Protein AF-A0A936VNM4-F1 (afdb_monomer)

Foldseek 3Di:
DDDDDPPDDPQQVLLVLLVVDDAQFKKAFDDDPDDDPRHRWIFGFHDDDRNKTWTQTPDDPVDGDIDIDGSVRIDGDDDD

Radius of gyration: 15.34 Å; Cα contacts (8 Å, |Δi|>4): 136; chains: 1; bounding box: 27×40×51 Å

Nearest PDB structures (foldseek):
  5ohq-assembly1_A  TM=8.265E-01  e=2.431E-03  Homo sapiens
  7ohq-assembly1_T  TM=8.574E-01  e=2.295E-02  Saccharomyces cerevisiae S288C
  3fb9-assembly1_A  TM=6.068E-01  e=3.834E-02  Streptococcus pneumoniae TIGR4
  8sdp-assembly1_B  TM=4.989E-01  e=2.626E-01  Homo sapiens
  8se8-assembly3_K  TM=4.930E-01  e=3.184E-01  Homo sapiens

Structure (mmCIF, N/CA/C/O backbone):
data_AF-A0A936VNM4-F1
#
_entry.id   AF-A0A936VNM4-F1
#
loop_
_atom_site.group_PDB
_atom_site.id
_atom_site.type_symbol
_atom_site.label_atom_id
_atom_site.label_alt_id
_atom_site.label_comp_id
_ato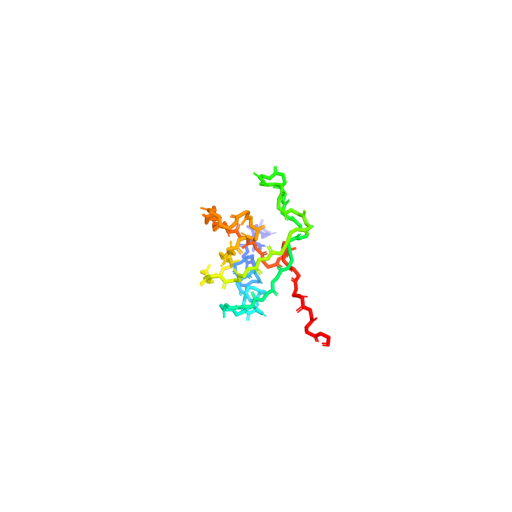m_site.label_asym_id
_atom_site.label_entity_id
_atom_site.label_seq_id
_atom_site.pdbx_PDB_ins_code
_atom_site.Cartn_x
_atom_site.Cartn_y
_atom_site.Cartn_z
_atom_site.occupancy
_atom_site.B_iso_or_equiv
_atom_site.auth_seq_id
_atom_site.auth_comp_id
_atom_site.auth_asym_id
_atom_site.auth_atom_id
_atom_site.pdbx_PDB_model_num
ATOM 1 N N . MET A 1 1 ? 5.549 26.558 35.850 1.00 52.78 1 MET A N 1
ATOM 2 C CA . MET A 1 1 ? 4.226 25.906 35.748 1.00 52.78 1 MET A CA 1
ATOM 3 C C . MET A 1 1 ? 3.454 26.790 34.784 1.00 52.78 1 MET A C 1
ATOM 5 O O . MET A 1 1 ? 3.324 27.959 35.101 1.00 52.78 1 MET A O 1
ATOM 9 N N . SER A 1 2 ? 3.126 26.447 33.546 1.00 46.97 2 SER A N 1
ATOM 10 C CA . SER A 1 2 ? 2.679 25.195 32.916 1.00 46.97 2 SER A CA 1
ATOM 11 C C . SER A 1 2 ? 2.838 25.406 31.386 1.00 46.97 2 SER A C 1
ATOM 13 O O . SER A 1 2 ? 3.113 26.522 30.967 1.00 46.97 2 SER A O 1
ATOM 15 N N . ASP A 1 3 ? 2.734 24.480 30.446 1.00 45.09 3 ASP A N 1
ATOM 16 C CA . ASP A 1 3 ? 2.195 23.136 30.416 1.00 45.09 3 ASP A CA 1
ATOM 17 C C . ASP A 1 3 ? 2.894 22.436 29.245 1.00 45.09 3 ASP A C 1
ATOM 19 O O . ASP A 1 3 ? 2.888 22.901 28.104 1.00 45.09 3 ASP A O 1
ATOM 23 N N . HIS A 1 4 ? 3.582 21.352 29.558 1.00 52.56 4 HIS A N 1
ATOM 24 C CA . HIS A 1 4 ? 4.458 20.632 28.656 1.00 52.56 4 HIS A CA 1
ATOM 25 C C . HIS A 1 4 ? 3.745 19.359 28.198 1.00 52.56 4 HIS A C 1
ATOM 27 O O . HIS A 1 4 ? 4.291 18.290 28.388 1.00 52.56 4 HIS A O 1
ATOM 33 N N . HIS A 1 5 ? 2.526 19.420 27.646 1.00 51.59 5 HIS A N 1
ATOM 34 C CA . HIS A 1 5 ? 1.874 18.241 27.052 1.00 51.59 5 HIS A CA 1
ATOM 35 C C . HIS A 1 5 ? 0.662 18.600 26.180 1.00 51.59 5 HIS A C 1
ATOM 37 O O . HIS A 1 5 ? -0.477 18.552 26.625 1.00 51.59 5 HIS A O 1
ATOM 43 N N . GLN A 1 6 ? 0.886 18.807 24.884 1.00 50.62 6 GLN A N 1
ATOM 44 C CA . GLN A 1 6 ? -0.089 18.377 23.873 1.00 50.62 6 GLN A CA 1
ATOM 45 C C . GLN A 1 6 ? 0.623 17.592 22.767 1.00 50.62 6 GLN A C 1
ATOM 47 O O . GLN A 1 6 ? 0.590 17.916 21.587 1.00 50.62 6 GLN A O 1
ATOM 52 N N . ARG A 1 7 ? 1.301 16.511 23.174 1.00 52.47 7 ARG A N 1
ATOM 53 C CA . ARG A 1 7 ? 1.617 15.382 22.295 1.00 52.47 7 ARG A CA 1
ATOM 54 C C . ARG A 1 7 ? 0.540 14.322 22.522 1.00 52.47 7 ARG A C 1
ATOM 56 O O . ARG A 1 7 ? 0.675 13.586 23.490 1.00 52.47 7 ARG A O 1
ATOM 63 N N . ARG A 1 8 ? -0.519 14.272 21.700 1.00 48.25 8 ARG A N 1
ATOM 64 C CA . ARG A 1 8 ? -1.402 13.094 21.468 1.00 48.25 8 ARG A CA 1
ATOM 65 C C . ARG A 1 8 ? -2.604 13.471 20.582 1.00 48.25 8 ARG A C 1
ATOM 67 O O . ARG A 1 8 ? -3.730 13.562 21.045 1.00 48.25 8 ARG A O 1
ATOM 74 N N . ALA A 1 9 ? -2.358 13.669 19.289 1.00 46.28 9 ALA A N 1
ATOM 75 C CA . ALA A 1 9 ? -3.410 13.654 18.257 1.00 46.28 9 ALA A CA 1
ATOM 76 C C . ALA A 1 9 ? -2.996 12.872 16.989 1.00 46.28 9 ALA A C 1
ATOM 78 O O . ALA A 1 9 ? -3.731 12.825 16.012 1.00 46.28 9 ALA A O 1
ATOM 79 N N . GLY A 1 10 ? -1.823 12.226 16.997 1.00 49.16 10 GLY A N 1
ATOM 80 C CA . GLY A 1 10 ? -1.252 11.575 15.811 1.00 49.16 10 GLY A CA 1
ATOM 81 C C . GLY A 1 10 ? -1.687 10.127 15.567 1.00 49.16 10 GLY A C 1
ATOM 82 O O . GLY A 1 10 ? -1.294 9.569 14.557 1.00 49.16 10 GLY A O 1
ATOM 83 N N . GLY A 1 11 ? -2.464 9.500 16.461 1.00 50.41 11 GLY A N 1
ATOM 84 C CA . GLY A 1 11 ? -2.830 8.077 16.334 1.00 50.41 11 GLY A CA 1
ATOM 85 C C . GLY A 1 11 ? -4.151 7.812 15.602 1.00 50.41 11 GLY A C 1
ATOM 86 O O . GLY A 1 11 ? -4.258 6.856 14.844 1.00 50.41 11 GLY A O 1
ATOM 87 N N . GLN A 1 12 ? -5.161 8.668 15.788 1.00 52.94 12 GLN A N 1
ATOM 88 C CA . GLN A 1 12 ? -6.486 8.473 15.175 1.00 52.94 12 GLN A CA 1
ATOM 89 C C . GLN A 1 12 ? -6.573 9.013 13.747 1.00 52.94 12 GLN A C 1
ATOM 91 O O . GLN A 1 12 ? -7.347 8.506 12.941 1.00 52.94 12 GLN A O 1
ATOM 96 N N . GLN A 1 13 ? -5.793 10.043 13.420 1.00 60.78 13 GLN A N 1
ATOM 97 C CA . GLN A 1 13 ? -5.854 10.697 12.115 1.00 60.78 13 GLN A CA 1
ATOM 98 C C . GLN A 1 13 ? -5.306 9.825 10.969 1.00 60.78 13 GLN A C 1
ATOM 100 O O . GLN A 1 13 ? -5.964 9.778 9.929 1.00 60.78 13 GLN A O 1
ATOM 105 N N . PRO A 1 14 ? -4.194 9.080 11.140 1.00 62.91 14 PRO A N 1
ATOM 106 C CA . PRO A 1 14 ? -3.708 8.153 10.118 1.00 62.91 14 PRO A CA 1
ATOM 107 C C . PRO A 1 14 ? -4.667 6.975 9.904 1.00 62.91 14 PRO A C 1
ATOM 109 O O . PRO A 1 14 ? -5.047 6.689 8.774 1.00 62.91 14 PRO A O 1
ATOM 112 N N . ALA A 1 15 ? -5.158 6.362 10.988 1.00 67.62 15 ALA A N 1
ATOM 113 C CA . ALA A 1 15 ? -6.113 5.252 10.911 1.00 67.62 15 ALA A CA 1
ATOM 114 C C . ALA A 1 15 ? -7.437 5.660 10.242 1.00 67.62 15 ALA A C 1
ATOM 116 O O . ALA A 1 15 ? -7.997 4.920 9.437 1.00 67.62 15 ALA A O 1
ATOM 117 N N . ARG A 1 16 ? -7.927 6.878 10.511 1.00 70.69 16 ARG A N 1
ATOM 118 C CA . ARG A 1 16 ? -9.142 7.396 9.869 1.00 70.69 16 ARG A CA 1
ATOM 119 C C . ARG A 1 16 ? -8.963 7.638 8.369 1.00 70.69 16 ARG A C 1
ATOM 121 O O . ARG A 1 16 ? -9.930 7.511 7.629 1.00 70.69 16 ARG A O 1
ATOM 128 N N . ARG A 1 17 ? -7.755 7.997 7.923 1.00 76.75 17 ARG A N 1
ATOM 129 C CA . ARG A 1 17 ? -7.446 8.140 6.493 1.00 76.75 17 ARG A CA 1
ATOM 130 C C . ARG A 1 17 ? -7.301 6.782 5.813 1.00 76.75 17 ARG A C 1
ATOM 132 O O . ARG A 1 17 ? -7.787 6.627 4.702 1.00 76.75 17 ARG A O 1
ATOM 139 N N . ALA A 1 18 ? -6.716 5.795 6.491 1.00 71.62 18 ALA A N 1
ATOM 140 C CA . ALA A 1 18 ? -6.631 4.432 5.972 1.00 71.62 18 ALA A CA 1
ATOM 141 C C . ALA A 1 18 ? -8.011 3.770 5.812 1.00 71.62 18 ALA A C 1
ATOM 143 O O . ALA A 1 18 ? -8.239 3.060 4.840 1.00 71.62 18 ALA A O 1
ATOM 144 N N . ALA A 1 19 ? -8.969 4.093 6.688 1.00 76.25 19 ALA A N 1
ATOM 145 C CA . ALA A 1 19 ? -10.362 3.653 6.569 1.00 76.25 19 ALA A CA 1
ATOM 146 C C . ALA A 1 19 ? -11.100 4.178 5.316 1.00 76.25 19 ALA A C 1
ATOM 148 O O . ALA A 1 19 ? -12.238 3.781 5.076 1.00 76.25 19 ALA A O 1
ATOM 149 N N . ALA A 1 20 ? -10.494 5.082 4.537 1.00 83.31 20 ALA A N 1
ATOM 150 C CA . ALA A 1 20 ? -11.042 5.532 3.257 1.00 83.31 20 ALA A CA 1
ATOM 151 C C . ALA A 1 20 ? -10.780 4.551 2.100 1.00 83.31 20 ALA A C 1
ATOM 153 O O . ALA A 1 20 ? -11.326 4.759 1.018 1.00 83.31 20 ALA A O 1
ATOM 154 N N . PHE A 1 21 ? -9.963 3.520 2.326 1.00 89.62 21 PHE A N 1
ATOM 155 C CA . PHE A 1 21 ? -9.639 2.482 1.353 1.00 89.62 21 PHE A CA 1
ATOM 156 C C . PHE A 1 21 ? -10.316 1.158 1.715 1.00 89.62 21 PHE A C 1
ATOM 158 O O . PHE A 1 21 ? -10.629 0.903 2.882 1.00 89.62 21 PHE A O 1
ATOM 165 N N . ALA A 1 22 ? -10.500 0.291 0.724 1.00 92.25 22 ALA A N 1
ATOM 166 C CA . ALA A 1 22 ? -11.028 -1.057 0.905 1.00 92.25 22 ALA A CA 1
ATOM 167 C C . ALA A 1 22 ? -10.101 -2.124 0.309 1.00 92.25 22 ALA A C 1
ATOM 169 O O . ALA A 1 22 ? -9.440 -1.906 -0.701 1.00 92.25 22 ALA A O 1
ATOM 170 N N . VAL A 1 23 ? -10.082 -3.320 0.904 1.00 93.25 23 VAL A N 1
ATOM 171 C CA . VAL A 1 23 ? -9.405 -4.482 0.302 1.00 93.25 23 VAL A CA 1
ATOM 172 C C . VAL A 1 23 ? -10.023 -4.787 -1.068 1.00 93.25 23 VAL A C 1
ATOM 174 O O . VAL A 1 23 ? -11.243 -4.827 -1.207 1.00 93.25 23 VAL A O 1
ATOM 177 N N . GLY A 1 24 ? -9.176 -4.999 -2.076 1.00 92.75 24 GLY A N 1
ATOM 178 C CA . GLY A 1 24 ? -9.558 -5.175 -3.481 1.00 92.75 24 GLY A CA 1
ATOM 179 C C . GLY A 1 24 ? -9.573 -3.882 -4.305 1.00 92.75 24 GLY A C 1
ATOM 180 O O . GLY A 1 24 ? -9.648 -3.949 -5.536 1.00 92.75 24 GLY A O 1
ATOM 181 N N . GLU A 1 25 ? -9.462 -2.720 -3.658 1.00 93.50 25 GLU A N 1
ATOM 182 C CA . GLU A 1 25 ? -9.459 -1.419 -4.323 1.00 93.50 25 GLU A CA 1
ATOM 183 C C . GLU A 1 25 ? -8.171 -1.176 -5.117 1.00 93.50 25 GLU A C 1
ATOM 185 O O . GLU A 1 25 ? -7.076 -1.530 -4.666 1.00 93.50 25 GLU A O 1
ATOM 190 N N . ARG A 1 26 ? -8.309 -0.564 -6.302 1.00 94.06 26 ARG A N 1
ATOM 191 C CA . ARG A 1 26 ? -7.179 -0.127 -7.131 1.00 94.06 26 ARG A CA 1
ATOM 192 C C . ARG A 1 26 ? -6.683 1.230 -6.663 1.00 94.06 26 ARG A C 1
ATOM 194 O O . ARG A 1 26 ? -7.452 2.180 -6.520 1.00 94.06 26 ARG A O 1
ATOM 201 N N . VAL A 1 27 ? -5.379 1.312 -6.450 1.00 92.75 27 VAL A N 1
ATOM 202 C CA . VAL A 1 27 ? -4.709 2.515 -5.966 1.00 92.75 27 VAL A CA 1
ATOM 203 C C . VAL A 1 27 ? -3.457 2.789 -6.780 1.00 92.75 27 VAL A C 1
ATOM 205 O O . VAL A 1 27 ? -2.815 1.869 -7.288 1.00 92.75 27 VAL A O 1
ATOM 208 N N . ARG A 1 28 ? -3.082 4.061 -6.862 1.00 92.44 28 ARG A N 1
ATOM 209 C CA . ARG A 1 28 ? -1.804 4.525 -7.390 1.00 92.44 28 ARG A CA 1
ATOM 210 C C . ARG A 1 28 ? -0.926 5.009 -6.249 1.00 92.44 28 ARG A C 1
ATOM 212 O O . ARG A 1 28 ? -1.393 5.692 -5.349 1.00 92.44 28 ARG A O 1
ATOM 219 N N . ILE A 1 29 ? 0.354 4.676 -6.301 1.00 90.12 29 ILE A N 1
ATOM 220 C CA . ILE A 1 29 ? 1.338 5.070 -5.293 1.00 90.12 29 ILE A CA 1
ATOM 221 C C . ILE A 1 29 ? 1.970 6.390 -5.748 1.00 90.12 29 ILE A C 1
ATOM 223 O O . ILE A 1 29 ? 2.562 6.434 -6.827 1.00 90.12 29 ILE A O 1
ATOM 227 N N . THR A 1 30 ? 1.845 7.472 -4.977 1.00 86.81 30 THR A N 1
ATOM 228 C CA . THR A 1 30 ? 2.287 8.820 -5.402 1.00 86.81 30 THR A CA 1
ATOM 229 C C . THR A 1 30 ? 3.252 9.508 -4.440 1.00 86.81 30 THR A C 1
ATOM 231 O O . THR A 1 30 ? 4.001 10.388 -4.868 1.00 86.81 30 THR A O 1
ATOM 234 N N . GLY A 1 31 ? 3.299 9.084 -3.173 1.00 77.31 31 GLY A N 1
ATOM 235 C CA . GLY A 1 31 ? 4.040 9.780 -2.114 1.00 77.31 31 GLY A CA 1
ATOM 236 C C . GLY A 1 31 ? 5.054 8.946 -1.333 1.00 77.31 31 GLY A C 1
ATOM 237 O O . GLY A 1 31 ? 5.577 9.448 -0.343 1.00 77.31 31 GLY A O 1
ATOM 238 N N . ALA A 1 32 ? 5.349 7.706 -1.738 1.00 76.12 32 ALA A N 1
ATOM 239 C CA . ALA A 1 32 ? 6.208 6.818 -0.955 1.00 76.12 32 ALA A CA 1
ATOM 240 C C . ALA A 1 32 ? 7.656 7.363 -0.901 1.00 76.12 32 ALA A C 1
ATOM 242 O O . ALA A 1 32 ? 8.312 7.478 -1.950 1.00 76.12 32 ALA A O 1
ATOM 243 N N . PRO A 1 33 ? 8.195 7.716 0.282 1.00 66.88 33 PRO A N 1
ATOM 244 C CA . PRO A 1 33 ? 9.518 8.300 0.403 1.00 66.88 33 PRO A CA 1
ATOM 245 C C . PRO A 1 33 ? 10.588 7.229 0.172 1.00 66.88 33 PRO A C 1
ATOM 247 O O . PRO A 1 33 ? 10.726 6.289 0.943 1.00 66.88 33 PRO A O 1
ATOM 250 N N . GLY A 1 34 ? 11.369 7.391 -0.898 1.00 59.47 34 GLY A N 1
ATOM 251 C CA . GLY A 1 34 ? 12.723 6.845 -1.073 1.00 59.47 34 GLY A CA 1
ATOM 252 C C . GLY A 1 34 ? 12.946 5.323 -1.121 1.00 59.47 34 GLY A C 1
ATOM 253 O O . GLY A 1 34 ? 14.009 4.922 -1.581 1.00 59.47 34 GLY A O 1
ATOM 254 N N . SER A 1 35 ? 12.026 4.459 -0.684 1.00 51.62 35 SER A N 1
ATOM 255 C CA . SER A 1 35 ? 12.422 3.088 -0.310 1.00 51.62 35 SER A CA 1
ATOM 256 C C . SER A 1 35 ? 12.145 1.980 -1.326 1.00 51.62 35 SER A C 1
ATOM 258 O O . SER A 1 35 ? 12.760 0.926 -1.202 1.00 51.62 35 SER A O 1
ATOM 260 N N . TYR A 1 36 ? 11.289 2.172 -2.339 1.00 63.31 36 TYR A N 1
ATOM 261 C CA . TYR A 1 36 ? 10.925 1.042 -3.215 1.00 63.31 36 TYR A CA 1
ATOM 262 C C . TYR A 1 36 ? 10.740 1.340 -4.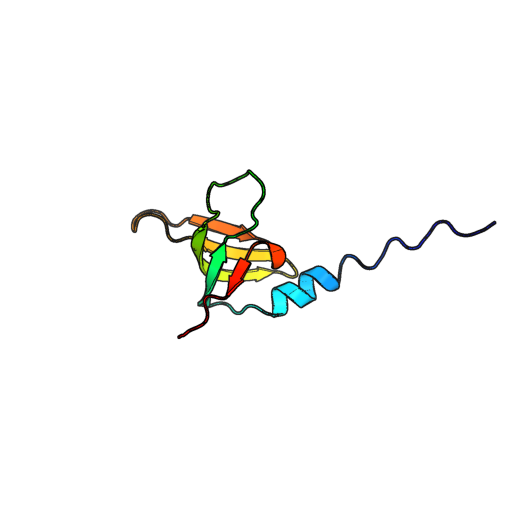711 1.00 63.31 36 TYR A C 1
ATOM 264 O O . TYR A 1 36 ? 10.512 0.420 -5.491 1.00 63.31 36 TYR A O 1
ATOM 272 N N . GLY A 1 37 ? 10.837 2.601 -5.149 1.00 77.62 37 GLY A N 1
ATOM 273 C CA . GLY A 1 37 ? 10.678 2.942 -6.573 1.00 77.62 37 GLY A CA 1
ATOM 274 C C . GLY A 1 37 ? 9.282 2.638 -7.140 1.00 77.62 37 GLY A C 1
ATOM 275 O O . GLY A 1 37 ? 9.133 2.437 -8.344 1.00 77.62 37 GLY A O 1
ATOM 276 N N . TYR A 1 38 ? 8.266 2.582 -6.274 1.00 83.69 38 TYR A N 1
ATOM 277 C CA . TYR A 1 38 ? 6.885 2.286 -6.659 1.00 83.69 38 TYR A CA 1
ATOM 278 C C . TYR A 1 38 ? 6.049 3.529 -6.966 1.00 83.69 38 TYR A C 1
ATOM 280 O O . TYR A 1 38 ? 4.922 3.387 -7.424 1.00 83.69 38 TYR A O 1
ATOM 288 N N . ASN A 1 39 ? 6.590 4.736 -6.772 1.00 86.81 39 ASN A N 1
ATOM 289 C CA . ASN A 1 39 ? 5.896 5.964 -7.159 1.00 86.81 39 ASN A CA 1
ATOM 290 C C . ASN A 1 39 ? 5.553 5.939 -8.656 1.00 86.81 39 ASN A C 1
ATOM 292 O O . ASN A 1 39 ? 6.394 5.612 -9.494 1.00 86.81 39 ASN A O 1
ATOM 296 N N . GLY A 1 40 ? 4.306 6.270 -8.975 1.00 86.19 40 GLY A N 1
ATOM 297 C CA . GLY A 1 40 ? 3.723 6.181 -10.311 1.00 86.19 40 GLY A CA 1
ATOM 298 C C . GLY A 1 40 ? 3.175 4.800 -10.680 1.00 86.19 40 GLY A C 1
ATOM 299 O O . GLY A 1 40 ? 2.559 4.676 -11.736 1.00 86.19 40 GLY A O 1
ATOM 300 N N . ARG A 1 41 ? 3.364 3.769 -9.846 1.00 89.00 41 ARG A N 1
ATOM 301 C CA . ARG A 1 41 ? 2.805 2.430 -10.086 1.00 89.00 41 ARG A CA 1
ATOM 302 C C . ARG A 1 41 ? 1.414 2.288 -9.487 1.00 89.00 41 ARG A C 1
ATOM 304 O O . ARG A 1 41 ? 1.070 2.963 -8.516 1.00 89.00 41 ARG A O 1
ATOM 311 N N . ALA A 1 42 ? 0.650 1.378 -10.075 1.00 90.88 42 ALA A N 1
ATOM 312 C CA . ALA A 1 42 ? -0.632 0.940 -9.556 1.00 90.88 42 ALA A CA 1
ATOM 313 C C . ALA A 1 42 ? -0.479 -0.339 -8.725 1.00 90.88 42 ALA A C 1
ATOM 315 O O . ALA A 1 42 ? 0.548 -1.029 -8.761 1.00 90.88 42 ALA A O 1
ATOM 316 N N . GLY A 1 43 ? -1.512 -0.631 -7.953 1.00 91.25 43 GLY A N 1
ATOM 317 C CA . GLY A 1 43 ? -1.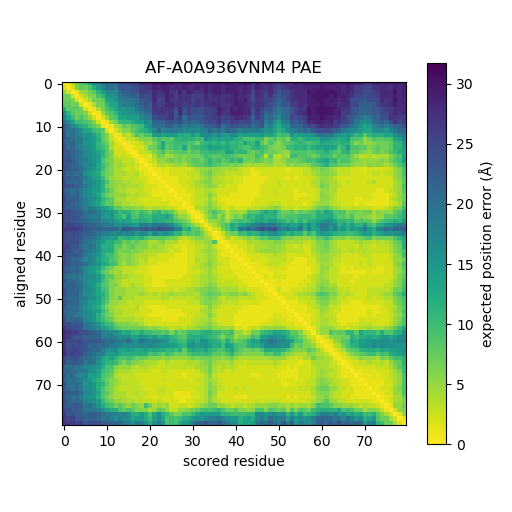635 -1.875 -7.228 1.00 91.25 43 GLY A CA 1
ATOM 318 C C . GLY A 1 43 ? -3.023 -2.050 -6.643 1.00 91.25 43 GLY A C 1
ATOM 319 O O . GLY A 1 43 ? -3.932 -1.241 -6.848 1.00 91.25 43 GLY A O 1
ATOM 320 N N . VAL A 1 44 ? -3.169 -3.133 -5.893 1.00 93.62 44 VAL A N 1
ATOM 321 C CA . VAL A 1 44 ? -4.425 -3.524 -5.259 1.00 93.62 44 VAL A CA 1
ATOM 322 C C . VAL A 1 44 ? -4.231 -3.592 -3.761 1.00 93.62 44 VAL A C 1
ATOM 324 O O . VAL A 1 44 ? -3.294 -4.233 -3.286 1.00 93.62 44 VAL A O 1
ATOM 327 N N . VAL A 1 45 ? -5.131 -2.975 -3.004 1.00 94.31 45 VAL A N 1
ATOM 328 C CA . VAL A 1 45 ? -5.129 -3.103 -1.545 1.00 94.31 45 VAL A CA 1
ATOM 329 C C . VAL A 1 45 ? -5.381 -4.565 -1.171 1.00 94.31 45 VAL A C 1
ATOM 331 O O . VAL A 1 45 ? -6.439 -5.122 -1.458 1.00 94.31 45 VAL A O 1
ATOM 334 N N . ALA A 1 46 ? -4.408 -5.188 -0.518 1.00 94.12 46 ALA A N 1
ATOM 335 C CA . ALA A 1 46 ? -4.460 -6.571 -0.063 1.00 94.12 46 ALA A CA 1
ATOM 336 C C . ALA A 1 46 ? -4.911 -6.683 1.402 1.00 94.12 46 ALA A C 1
ATOM 338 O O . ALA A 1 46 ? -5.603 -7.633 1.760 1.00 94.12 46 ALA A O 1
ATOM 339 N N . ALA A 1 47 ? -4.535 -5.718 2.249 1.00 93.56 47 ALA A N 1
ATOM 340 C CA . ALA A 1 47 ? -4.914 -5.682 3.661 1.00 93.56 47 ALA A CA 1
ATOM 341 C C . ALA A 1 47 ? -4.851 -4.257 4.228 1.00 93.56 47 ALA A C 1
ATOM 343 O O . ALA A 1 47 ? -4.145 -3.399 3.699 1.00 93.56 47 ALA A O 1
ATOM 344 N N . ILE A 1 48 ? -5.571 -4.022 5.327 1.00 92.12 48 ILE A N 1
ATOM 345 C CA . ILE A 1 48 ? -5.543 -2.768 6.087 1.00 92.12 48 ILE A CA 1
ATOM 346 C C . ILE A 1 48 ? -5.365 -3.122 7.566 1.00 92.12 48 ILE A C 1
ATOM 34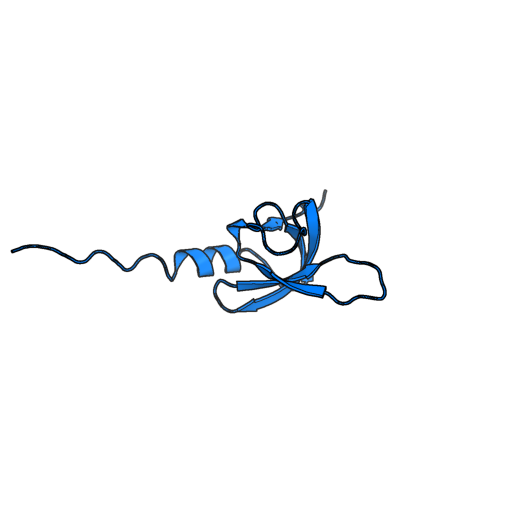8 O O . ILE A 1 48 ? -6.204 -3.822 8.133 1.00 92.12 48 ILE A O 1
ATOM 352 N N . ASP A 1 49 ? -4.287 -2.635 8.181 1.00 89.44 49 ASP A N 1
ATOM 353 C CA . ASP A 1 49 ? -3.982 -2.802 9.606 1.00 89.44 49 ASP A CA 1
ATOM 354 C C . ASP A 1 49 ? -3.813 -1.429 10.274 1.00 89.44 49 ASP A C 1
ATOM 356 O O . ASP A 1 49 ? -2.764 -0.779 10.226 1.00 89.44 49 ASP A O 1
ATOM 360 N N . GLY A 1 50 ? -4.905 -0.929 10.853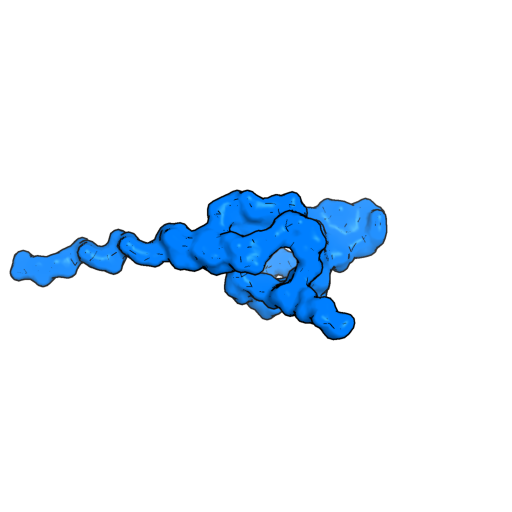 1.00 88.25 50 GLY A N 1
ATOM 361 C CA . GLY A 1 50 ? -4.945 0.390 11.476 1.00 88.25 50 GLY A CA 1
ATOM 362 C C . GLY A 1 50 ? -4.681 1.516 10.472 1.00 88.25 50 GLY A C 1
ATOM 363 O O . GLY A 1 50 ? -5.569 1.899 9.720 1.00 88.25 50 GLY A O 1
ATOM 364 N N . ALA A 1 51 ? -3.479 2.094 10.513 1.00 88.06 51 ALA A N 1
ATOM 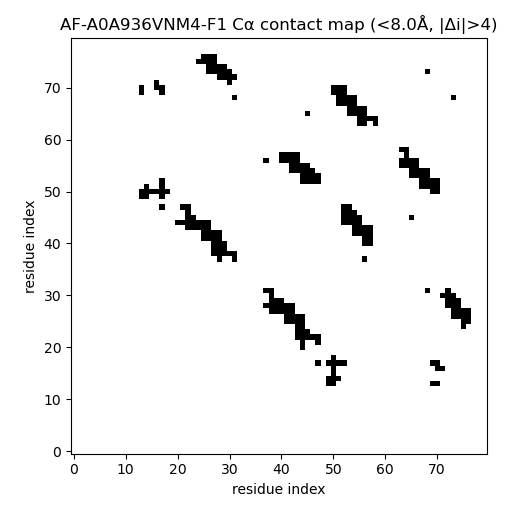365 C CA . ALA A 1 51 ? -3.048 3.169 9.611 1.00 88.06 51 ALA A CA 1
ATOM 366 C C . ALA A 1 51 ? -2.276 2.669 8.382 1.00 88.06 51 ALA A C 1
ATOM 368 O O . ALA A 1 51 ? -1.980 3.455 7.484 1.00 88.06 51 ALA A O 1
ATOM 369 N N . GLN A 1 52 ? -1.912 1.390 8.380 1.00 90.38 52 GLN A N 1
ATOM 370 C CA . GLN A 1 52 ? -1.086 0.762 7.366 1.00 90.38 52 GLN A CA 1
ATOM 371 C C . GLN A 1 52 ? -1.959 0.055 6.333 1.00 90.38 52 GLN A C 1
ATOM 373 O O . GLN A 1 52 ? -2.920 -0.630 6.677 1.00 90.38 52 GLN A O 1
ATOM 378 N N . ILE A 1 53 ? -1.608 0.216 5.062 1.00 92.06 53 ILE A N 1
ATOM 379 C CA . ILE A 1 53 ? -2.316 -0.349 3.918 1.00 92.06 53 ILE A CA 1
ATOM 380 C C . ILE A 1 53 ? -1.317 -1.200 3.145 1.00 92.06 53 ILE A C 1
ATOM 382 O O . ILE A 1 53 ? -0.373 -0.680 2.553 1.00 92.06 53 ILE A O 1
ATOM 386 N N . SER A 1 54 ? -1.505 -2.513 3.151 1.00 93.12 54 SER A N 1
ATOM 387 C CA . SER A 1 54 ? -0.709 -3.417 2.328 1.00 93.12 54 SER A CA 1
ATOM 388 C C . SER A 1 54 ? -1.262 -3.422 0.912 1.00 93.12 54 SER A C 1
ATOM 390 O O . SER A 1 54 ? -2.445 -3.687 0.705 1.00 93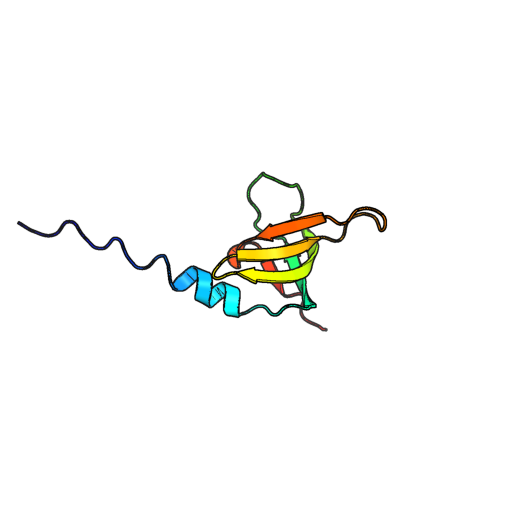.12 54 SER A O 1
ATOM 392 N N . VAL A 1 55 ? -0.405 -3.150 -0.064 1.00 91.69 55 VAL A N 1
ATOM 393 C CA . VAL A 1 55 ? -0.745 -3.094 -1.482 1.00 91.69 55 VAL A CA 1
ATOM 394 C C . VAL A 1 55 ? 0.088 -4.128 -2.222 1.00 91.69 55 VAL A C 1
ATOM 396 O O . VAL A 1 55 ? 1.319 -4.137 -2.137 1.00 91.69 55 VAL A O 1
ATOM 399 N N . GLN A 1 56 ? -0.593 -4.987 -2.972 1.00 92.38 56 GLN A N 1
ATOM 400 C CA . GLN A 1 56 ? 0.026 -5.796 -4.005 1.00 92.38 56 GLN A CA 1
ATOM 401 C C . GLN A 1 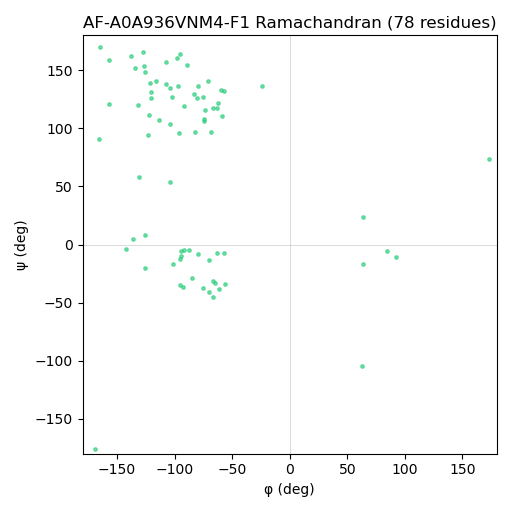56 ? 0.322 -4.877 -5.190 1.00 92.38 56 GLN A C 1
ATOM 403 O O . GLN A 1 56 ? -0.595 -4.431 -5.876 1.00 92.38 56 GLN A O 1
ATOM 408 N N . VAL A 1 57 ? 1.595 -4.548 -5.381 1.00 90.31 57 VAL A N 1
ATOM 409 C CA . VAL A 1 57 ? 2.044 -3.641 -6.439 1.00 90.31 57 VAL A CA 1
ATOM 410 C C . VAL A 1 57 ? 2.099 -4.404 -7.752 1.00 90.31 57 VAL A C 1
ATOM 412 O O . VAL A 1 57 ? 2.649 -5.507 -7.794 1.00 90.31 57 VAL A O 1
ATOM 415 N N . ASP A 1 58 ? 1.610 -3.791 -8.826 1.00 86.69 58 ASP A N 1
ATOM 416 C CA . ASP A 1 58 ? 1.711 -4.353 -10.167 1.00 86.69 58 ASP A CA 1
ATOM 417 C C . ASP A 1 58 ? 3.180 -4.346 -10.608 1.00 86.69 58 ASP A C 1
ATOM 419 O O . ASP A 1 58 ? 3.758 -3.346 -11.046 1.00 86.69 58 ASP A O 1
ATOM 423 N N . GLN A 1 59 ? 3.818 -5.491 -10.415 1.00 74.31 59 GLN A N 1
ATOM 424 C CA . GLN A 1 59 ? 5.147 -5.834 -10.892 1.00 74.31 59 GLN A CA 1
ATOM 425 C C . GLN A 1 59 ? 5.007 -7.147 -11.648 1.00 74.31 59 GLN A C 1
ATOM 427 O O . GLN A 1 59 ? 4.034 -7.861 -11.439 1.00 74.31 59 GLN A O 1
ATOM 432 N N . HIS A 1 60 ? 5.902 -7.385 -12.603 1.00 67.44 60 HIS A N 1
ATOM 433 C CA . HIS A 1 60 ? 5.889 -8.496 -13.561 1.00 67.44 60 HIS A CA 1
ATOM 434 C C . HIS A 1 60 ? 5.104 -9.747 -13.090 1.00 67.44 60 HIS A C 1
ATOM 436 O O . HIS A 1 60 ? 5.309 -10.174 -11.961 1.00 67.44 60 HIS A O 1
ATOM 442 N N . PRO A 1 61 ? 4.274 -10.406 -13.926 1.00 60.62 61 PRO A N 1
ATOM 443 C CA . PRO A 1 61 ? 3.297 -11.432 -13.504 1.00 60.62 61 PRO A CA 1
ATOM 444 C C . PRO A 1 61 ? 3.844 -12.656 -12.737 1.00 60.62 61 PRO A C 1
ATOM 446 O O . PRO A 1 61 ? 3.059 -13.472 -12.264 1.00 60.62 61 PRO A O 1
ATOM 449 N N . ALA A 1 62 ? 5.165 -12.801 -12.622 1.00 64.06 62 ALA A N 1
ATOM 450 C CA . ALA A 1 62 ? 5.827 -13.836 -11.830 1.00 64.06 62 ALA A CA 1
ATOM 451 C C . ALA A 1 62 ? 6.224 -13.381 -10.407 1.00 64.06 62 ALA A C 1
ATOM 453 O O . ALA A 1 62 ? 6.543 -14.230 -9.578 1.00 64.06 62 ALA A O 1
ATOM 454 N N . ASP A 1 63 ? 6.170 -12.079 -10.108 1.00 70.12 63 ASP A N 1
ATOM 455 C CA . ASP A 1 63 ? 6.680 -11.484 -8.875 1.00 70.12 63 ASP A CA 1
ATOM 456 C C . ASP A 1 63 ? 5.537 -10.920 -8.022 1.00 70.12 63 ASP A C 1
ATOM 458 O O . ASP A 1 63 ? 4.952 -9.873 -8.305 1.00 70.12 63 ASP A O 1
ATOM 462 N N . PHE A 1 64 ? 5.225 -11.609 -6.924 1.00 69.25 64 PHE A N 1
ATOM 463 C CA . PHE A 1 64 ? 4.289 -11.106 -5.922 1.00 69.25 64 PHE A CA 1
ATOM 464 C C . PHE A 1 64 ? 5.005 -10.149 -4.970 1.00 69.25 64 PHE A C 1
ATOM 466 O O . PHE A 1 64 ? 5.620 -10.564 -3.988 1.00 69.25 64 PHE A O 1
ATOM 473 N N . HIS A 1 65 ? 4.889 -8.850 -5.239 1.00 82.69 65 HIS A N 1
ATOM 474 C CA . HIS A 1 65 ? 5.380 -7.809 -4.342 1.00 82.69 65 HIS A CA 1
ATOM 475 C C . HIS A 1 65 ? 4.229 -7.158 -3.582 1.00 82.69 65 HIS A C 1
ATOM 477 O O . HIS A 1 65 ? 3.505 -6.318 -4.114 1.00 82.69 65 HIS A O 1
ATOM 483 N N . CYS A 1 66 ? 4.091 -7.532 -2.312 1.00 87.81 66 CYS A N 1
ATOM 484 C CA . CYS A 1 66 ? 3.219 -6.849 -1.367 1.00 87.81 66 CYS A CA 1
ATOM 485 C C . CYS A 1 66 ? 4.071 -5.957 -0.463 1.00 87.81 66 CYS A C 1
ATOM 487 O O . CYS A 1 66 ? 5.043 -6.427 0.131 1.00 87.81 66 CYS A O 1
ATOM 489 N N . THR A 1 67 ? 3.726 -4.677 -0.373 1.00 89.00 67 THR A N 1
ATOM 490 C CA . THR A 1 67 ? 4.394 -3.733 0.528 1.00 89.00 67 THR A CA 1
ATOM 491 C C . THR A 1 67 ? 3.374 -2.840 1.214 1.00 89.00 67 THR A C 1
ATOM 493 O O . THR A 1 67 ? 2.231 -2.735 0.773 1.00 89.00 67 THR A O 1
ATOM 496 N N . THR A 1 68 ? 3.785 -2.207 2.302 1.00 90.81 68 THR A N 1
ATOM 497 C CA . THR A 1 68 ? 2.902 -1.412 3.149 1.00 90.81 68 THR A CA 1
ATOM 498 C C . THR A 1 68 ? 3.113 0.075 2.909 1.00 90.81 68 THR A C 1
ATOM 500 O O . THR A 1 68 ? 4.248 0.546 2.890 1.00 90.81 68 THR A O 1
ATOM 503 N N . PHE A 1 69 ? 2.003 0.794 2.786 1.00 89.44 69 PHE A N 1
ATOM 504 C CA . PHE A 1 69 ? 1.928 2.237 2.607 1.00 89.44 69 PHE A CA 1
ATOM 505 C C . PHE A 1 69 ? 1.006 2.874 3.648 1.00 89.44 69 PHE A C 1
ATOM 507 O O . PHE A 1 69 ? 0.209 2.198 4.304 1.00 89.44 69 PHE A O 1
ATOM 514 N N . TYR A 1 70 ? 1.088 4.190 3.767 1.00 90.19 70 TYR A N 1
ATOM 515 C CA . TYR A 1 70 ? 0.114 5.028 4.449 1.00 90.19 70 TYR A CA 1
ATOM 516 C C . TYR A 1 70 ? -0.860 5.654 3.452 1.00 90.19 70 TYR A C 1
ATOM 518 O O . TYR A 1 70 ? -0.587 5.775 2.260 1.00 90.19 70 TYR A O 1
ATOM 526 N N . ALA A 1 71 ? -2.011 6.091 3.957 1.00 89.81 71 ALA A N 1
ATOM 527 C CA . ALA A 1 71 ? -3.062 6.692 3.144 1.00 89.81 71 ALA A CA 1
ATOM 528 C C . ALA A 1 71 ? -2.590 7.912 2.329 1.00 89.81 71 ALA A C 1
ATOM 530 O O . ALA A 1 71 ? -3.065 8.123 1.223 1.00 89.81 71 ALA A O 1
ATOM 531 N N . GLU A 1 72 ? -1.665 8.716 2.857 1.00 88.25 72 GLU A N 1
ATOM 532 C CA . GLU A 1 72 ? -1.080 9.869 2.159 1.00 88.25 72 GLU A CA 1
ATOM 533 C C . GLU A 1 72 ? -0.143 9.505 0.999 1.00 88.25 72 GLU A C 1
ATOM 535 O O . GLU A 1 72 ? 0.208 10.376 0.208 1.00 88.25 72 GLU A O 1
ATOM 540 N N . GLU A 1 73 ? 0.267 8.242 0.896 1.00 90.50 73 GLU A N 1
ATOM 541 C CA . GLU A 1 73 ? 1.141 7.751 -0.171 1.00 90.50 73 GLU A CA 1
ATOM 542 C C . GLU A 1 73 ? 0.343 7.143 -1.331 1.00 90.50 73 GLU A C 1
ATOM 544 O O . GLU A 1 73 ? 0.941 6.772 -2.345 1.00 90.50 73 GLU A O 1
ATOM 549 N N . LEU A 1 74 ? -0.984 7.039 -1.178 1.00 90.44 74 LEU A N 1
ATOM 550 C CA . LEU A 1 74 ? -1.894 6.370 -2.097 1.00 90.44 74 LEU A CA 1
ATOM 551 C C . LEU A 1 74 ? -2.974 7.323 -2.618 1.00 90.44 74 LEU A C 1
ATOM 553 O O . LEU A 1 74 ? -3.602 8.074 -1.874 1.00 90.44 74 LEU A O 1
ATOM 557 N N . GLU A 1 75 ? -3.263 7.204 -3.905 1.00 90.88 75 GLU A N 1
ATOM 558 C CA . GLU A 1 75 ? -4.391 7.840 -4.572 1.00 90.88 75 GLU A CA 1
ATOM 559 C C . GLU A 1 75 ? -5.344 6.770 -5.096 1.00 90.88 75 GLU A C 1
ATOM 561 O O . GLU A 1 75 ? -4.923 5.727 -5.593 1.00 90.88 75 GLU A O 1
ATOM 566 N N . ARG A 1 76 ? -6.648 7.022 -4.989 1.00 88.00 76 ARG A N 1
ATOM 567 C CA . ARG A 1 76 ? -7.673 6.132 -5.541 1.00 88.00 76 ARG A CA 1
ATOM 568 C C . ARG A 1 76 ? -7.698 6.321 -7.053 1.00 88.00 76 ARG A C 1
ATOM 570 O O . ARG A 1 76 ? -7.840 7.456 -7.512 1.00 88.00 76 ARG A O 1
ATOM 577 N N . GLU A 1 77 ? -7.588 5.245 -7.825 1.00 79.25 77 GLU A N 1
ATOM 578 C CA . GLU A 1 77 ? -7.892 5.349 -9.252 1.00 79.25 77 GLU A CA 1
ATOM 579 C C . GLU A 1 77 ? -9.415 5.431 -9.383 1.00 79.25 77 GLU A C 1
ATOM 581 O O . GLU A 1 77 ? -10.131 4.477 -9.089 1.00 79.25 77 GLU A O 1
ATOM 586 N N . ALA A 1 78 ? -9.925 6.615 -9.725 1.00 59.56 78 ALA A N 1
ATOM 587 C CA . ALA A 1 78 ? -11.347 6.791 -9.966 1.00 59.56 78 ALA A CA 1
ATOM 588 C C . ALA A 1 78 ? -11.756 5.921 -11.163 1.00 59.56 78 ALA A C 1
ATOM 590 O O . ALA A 1 78 ? -11.218 6.091 -12.259 1.00 59.56 78 ALA A O 1
ATOM 591 N N . GLU A 1 79 ? -12.706 5.010 -10.954 1.00 53.56 79 GLU A N 1
ATOM 592 C CA . GLU A 1 79 ? -13.408 4.347 -12.053 1.00 53.56 79 GLU A CA 1
ATOM 593 C C . GLU A 1 79 ? -14.077 5.445 -12.895 1.00 53.56 79 GLU A C 1
ATOM 595 O O . GLU A 1 79 ? -14.951 6.165 -12.408 1.00 53.56 79 GLU A O 1
ATOM 600 N N . SER A 1 80 ? -13.569 5.646 -14.115 1.00 47.25 80 SER A N 1
ATOM 601 C CA . SER A 1 80 ? -14.158 6.546 -15.115 1.00 47.25 80 SER A CA 1
ATOM 602 C C . SER A 1 80 ? -15.284 5.857 -15.869 1.00 47.25 80 SER A C 1
ATOM 604 O O . SER A 1 80 ? -15.143 4.641 -16.132 1.00 47.25 80 SER A O 1
#

Solvent-accessible surface area (backbone atoms only — not 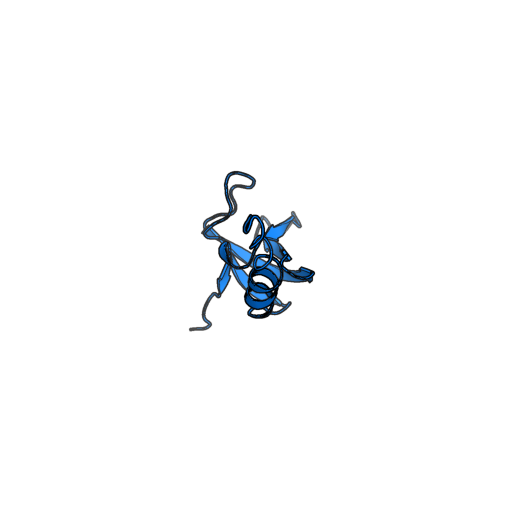comparable to full-atom values): 4897 Å² total; per-residue (Å²): 139,87,82,95,77,89,85,83,72,76,71,62,57,46,26,58,49,30,67,77,59,53,72,72,38,55,32,33,30,71,52,67,77,91,78,77,87,49,58,80,34,48,29,31,28,69,42,74,60,67,37,38,35,30,27,38,40,74,49,64,99,88,49,90,47,70,50,77,43,45,46,86,21,48,41,76,62,75,89,125

pLDDT: mean 77.13, std 16.24, range [45.09, 94.31]

Mean predicted aligned error: 9.64 Å

Secondary structure (DSSP, 8-state):
---------TTHHHHHHHTT--TT-EEEE----SSSS-TT-EEEEEEEETTEEEEEE---TT--EEEEEEGGGEEE----

Sequence (80 aa):
MSDHHQRRAGGQQPARRAAAFAVGERVRITGAPGSYGYNGRAGVVAAIDGAQISVQVDQHPADFHCTTFYAEELEREAES